Protein AF-A0A955C4D1-F1 (afdb_monomer_lite)

Secondary structure (DSSP, 8-state):
-PPPSSPPPHHHHHTT--HHHHHHHHHHHHHHHHHTS--SSHHHHHHHHHHHHHHHHHHHHHHHHHHHHT--

Structure (mmCIF, N/CA/C/O backbone):
data_AF-A0A955C4D1-F1
#
_entry.id   AF-A0A955C4D1-F1
#
loop_
_atom_site.group_PDB
_atom_site.id
_atom_site.type_symbol
_atom_site.label_atom_id
_atom_site.label_alt_id
_atom_site.label_comp_id
_atom_site.label_asym_id
_atom_site.label_entity_id
_atom_site.label_seq_id
_atom_site.pdbx_PDB_ins_code
_atom_site.Cartn_x
_atom_site.Cartn_y
_atom_site.Cartn_z
_atom_site.occupancy
_atom_site.B_iso_or_equiv
_atom_site.auth_seq_id
_atom_site.auth_comp_id
_atom_site.auth_asym_id
_atom_site.auth_atom_id
_atom_site.pdbx_PDB_model_num
ATOM 1 N N . MET A 1 1 ? 6.118 -3.738 -25.289 1.00 52.88 1 MET A N 1
ATOM 2 C CA . MET A 1 1 ? 5.890 -3.020 -24.014 1.00 52.88 1 MET A CA 1
ATOM 3 C C . MET A 1 1 ? 5.790 -4.047 -22.900 1.00 52.88 1 MET A C 1
ATOM 5 O O . MET A 1 1 ? 4.890 -4.877 -22.953 1.00 52.88 1 MET A O 1
ATOM 9 N N . SER A 1 2 ? 6.727 -4.033 -21.948 1.00 61.94 2 SER A N 1
ATOM 10 C CA . SER A 1 2 ? 6.667 -4.895 -20.761 1.00 61.94 2 SER A CA 1
ATOM 11 C C . SER A 1 2 ? 5.466 -4.488 -19.899 1.00 61.94 2 SER A C 1
ATOM 13 O O . SER A 1 2 ? 5.309 -3.309 -19.572 1.00 61.94 2 SER A O 1
ATOM 15 N N . ARG A 1 3 ? 4.567 -5.437 -19.610 1.00 67.50 3 ARG A N 1
ATOM 16 C CA . ARG A 1 3 ? 3.424 -5.208 -18.714 1.00 67.50 3 ARG A CA 1
ATOM 17 C C . ARG A 1 3 ? 3.937 -4.976 -17.288 1.00 67.50 3 ARG A C 1
ATOM 19 O O . ARG A 1 3 ? 4.921 -5.607 -16.910 1.00 67.50 3 ARG A O 1
ATOM 26 N N . PRO A 1 4 ? 3.269 -4.128 -16.483 1.00 72.31 4 PRO A N 1
ATOM 27 C CA . PRO A 1 4 ? 3.582 -4.038 -15.068 1.00 72.31 4 PRO A CA 1
ATOM 28 C C . PRO A 1 4 ? 3.485 -5.394 -14.390 1.00 72.31 4 PRO A C 1
ATOM 30 O O . PRO A 1 4 ? 2.551 -6.148 -14.665 1.00 72.31 4 PRO A O 1
ATOM 33 N N . MET A 1 5 ? 4.435 -5.675 -13.501 1.00 74.69 5 MET A N 1
ATOM 34 C CA . MET A 1 5 ? 4.420 -6.871 -12.663 1.00 74.69 5 MET A CA 1
ATOM 35 C C . MET A 1 5 ? 3.187 -6.855 -11.753 1.00 74.69 5 MET A C 1
ATOM 37 O O . MET A 1 5 ? 2.566 -7.891 -11.532 1.00 74.69 5 MET A O 1
ATOM 41 N N . PHE A 1 6 ? 2.781 -5.660 -11.314 1.00 74.81 6 PHE A N 1
ATOM 42 C CA . PHE A 1 6 ? 1.574 -5.436 -10.526 1.00 74.81 6 PHE A CA 1
ATOM 43 C C . PHE A 1 6 ? 0.715 -4.341 -11.177 1.00 74.81 6 PHE A C 1
ATOM 45 O O . PHE A 1 6 ? 0.880 -3.158 -10.887 1.00 74.81 6 PHE A O 1
ATOM 52 N N . PRO A 1 7 ? -0.188 -4.683 -12.109 1.00 80.62 7 PRO A N 1
ATOM 53 C CA . PRO A 1 7 ? -1.001 -3.681 -12.786 1.00 80.62 7 PRO A CA 1
ATOM 54 C C . PRO A 1 7 ? -2.052 -3.077 -11.844 1.00 80.62 7 PRO A C 1
ATOM 56 O O . PRO A 1 7 ? -2.785 -3.801 -11.170 1.00 80.62 7 PRO A O 1
ATOM 59 N N . VAL A 1 8 ? -2.178 -1.747 -11.851 1.00 84.06 8 VAL A N 1
ATOM 60 C CA . VAL A 1 8 ? -3.309 -1.048 -11.225 1.00 84.06 8 VAL A CA 1
ATOM 61 C C . VAL A 1 8 ? -4.546 -1.226 -12.116 1.00 84.06 8 VAL A C 1
ATOM 63 O O . VAL A 1 8 ? -4.488 -0.848 -13.292 1.00 84.06 8 VAL A O 1
ATOM 66 N N . PRO A 1 9 ? -5.666 -1.776 -11.612 1.00 86.88 9 PRO A N 1
ATOM 67 C CA . PRO A 1 9 ? -6.902 -1.901 -12.379 1.00 86.88 9 PRO A CA 1
ATOM 68 C C . PRO A 1 9 ? -7.393 -0.545 -12.894 1.00 86.88 9 PRO A C 1
ATOM 70 O O . PRO A 1 9 ? -7.248 0.472 -12.215 1.00 86.88 9 PRO A O 1
ATOM 73 N N . LYS A 1 10 ? -8.022 -0.523 -14.075 1.00 85.81 10 LYS A N 1
ATOM 74 C CA . LYS A 1 10 ? -8.539 0.720 -14.681 1.00 85.81 10 LYS A CA 1
ATOM 75 C C . LYS A 1 10 ? -9.519 1.455 -13.764 1.00 85.81 10 LYS A C 1
ATOM 77 O O . LYS A 1 10 ? -9.468 2.676 -13.686 1.00 85.81 10 LYS A O 1
ATOM 82 N N . ASP A 1 11 ? -10.337 0.714 -13.025 1.00 87.25 11 ASP A N 1
ATOM 83 C CA . ASP A 1 11 ? -11.319 1.285 -12.099 1.00 87.25 11 ASP A CA 1
ATOM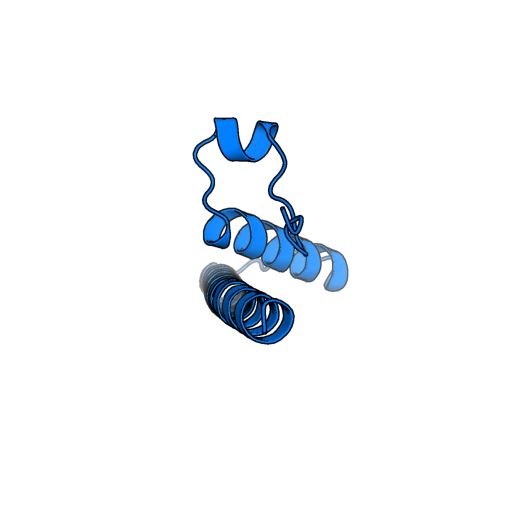 84 C C . ASP A 1 11 ? -10.639 2.001 -10.924 1.00 87.25 11 ASP A C 1
ATOM 86 O O . ASP A 1 11 ? -11.086 3.059 -10.494 1.00 87.25 11 ASP A O 1
ATOM 90 N N . ALA A 1 12 ? -9.501 1.482 -10.451 1.00 83.69 12 ALA A N 1
ATOM 91 C CA . ALA A 1 12 ? -8.690 2.151 -9.438 1.00 83.69 12 ALA A CA 1
ATOM 92 C C . ALA A 1 12 ? -7.957 3.377 -10.011 1.00 83.69 12 ALA A C 1
ATOM 94 O O . ALA A 1 12 ? -7.829 4.395 -9.337 1.00 83.69 12 ALA A O 1
ATOM 95 N N . GLN A 1 13 ? -7.527 3.336 -11.274 1.00 84.44 13 GLN A N 1
ATOM 96 C CA . GLN A 1 13 ? -6.966 4.521 -11.935 1.00 84.44 13 GLN A CA 1
ATOM 97 C C . GLN A 1 13 ? -8.019 5.627 -12.103 1.00 84.44 13 GLN A C 1
ATOM 99 O O . GLN A 1 13 ? -7.694 6.803 -11.949 1.00 84.44 13 GLN A O 1
ATOM 104 N N . ALA A 1 14 ? -9.282 5.266 -12.358 1.00 85.44 14 ALA A N 1
ATOM 105 C CA . ALA A 1 14 ? -10.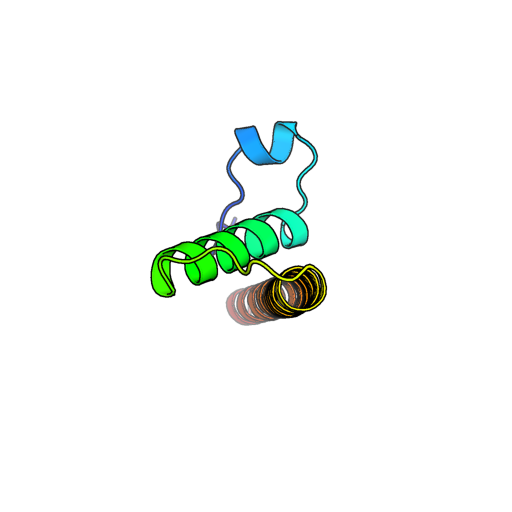388 6.213 -12.507 1.00 85.44 14 ALA A CA 1
ATOM 106 C C . ALA A 1 14 ? -10.678 7.015 -11.224 1.00 85.44 14 ALA A C 1
ATOM 108 O O . ALA A 1 14 ? -11.199 8.125 -11.302 1.00 85.44 14 ALA A O 1
ATOM 109 N N . THR A 1 15 ? -10.292 6.500 -10.052 1.00 84.94 15 THR A N 1
ATOM 110 C CA . THR A 1 15 ? -10.379 7.231 -8.775 1.00 84.94 15 THR A CA 1
ATOM 111 C C . THR A 1 15 ? -9.153 8.108 -8.494 1.00 84.94 15 THR A C 1
ATOM 113 O O . THR A 1 15 ? -9.075 8.753 -7.449 1.00 84.94 15 THR A O 1
ATOM 116 N N . GLY A 1 16 ? -8.179 8.152 -9.410 1.00 82.94 16 GLY A N 1
ATOM 117 C CA . GLY A 1 16 ? -6.923 8.878 -9.232 1.00 82.94 16 GLY A CA 1
ATOM 118 C C . GLY A 1 16 ? -5.917 8.157 -8.328 1.00 82.94 16 GLY A C 1
ATOM 119 O O . GLY A 1 16 ? -5.010 8.797 -7.781 1.00 82.94 16 GLY A O 1
ATOM 120 N N . ALA A 1 17 ? -6.057 6.841 -8.131 1.00 83.00 17 ALA A N 1
ATOM 121 C CA . ALA A 1 17 ? -5.065 6.065 -7.398 1.00 83.00 17 ALA A CA 1
ATOM 122 C C . ALA A 1 17 ? -3.761 5.971 -8.205 1.00 83.00 17 ALA A C 1
ATOM 124 O O . ALA A 1 17 ? -3.730 5.445 -9.316 1.00 83.00 17 ALA A O 1
ATOM 125 N N . SER A 1 18 ? -2.666 6.465 -7.625 1.00 87.00 18 SER A N 1
ATOM 126 C CA . SER A 1 18 ? -1.320 6.165 -8.117 1.00 87.00 18 SER A CA 1
ATOM 127 C C . SER A 1 18 ? -0.922 4.733 -7.752 1.00 87.00 18 SER A C 1
ATOM 129 O O . SER A 1 18 ? -1.470 4.167 -6.804 1.00 87.00 18 SER A O 1
ATOM 131 N N . ASP A 1 19 ? 0.091 4.185 -8.427 1.00 85.88 19 ASP A N 1
ATOM 132 C CA . ASP A 1 19 ? 0.655 2.858 -8.126 1.00 85.88 19 ASP A CA 1
ATOM 133 C C . ASP A 1 19 ? 0.955 2.686 -6.628 1.00 85.8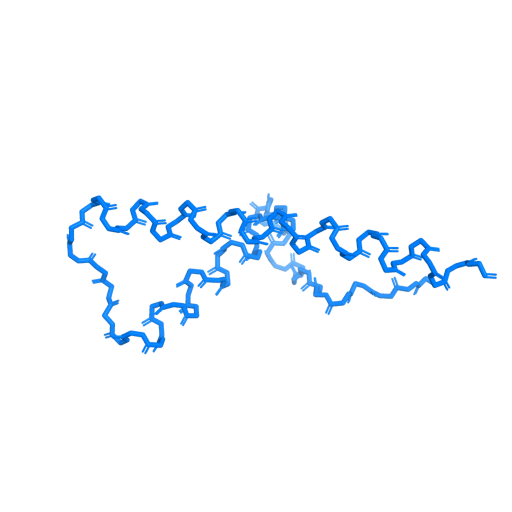8 19 ASP A C 1
ATOM 135 O O . ASP A 1 19 ? 0.552 1.706 -6.007 1.00 85.88 19 ASP A O 1
ATOM 139 N N . VAL A 1 20 ? 1.575 3.699 -6.009 1.00 87.94 20 VAL A N 1
ATOM 140 C CA . VAL A 1 20 ? 1.892 3.688 -4.572 1.00 87.94 20 VAL A CA 1
ATOM 141 C C . VAL A 1 20 ? 0.625 3.608 -3.715 1.00 87.94 20 VAL A C 1
ATOM 143 O O . VAL A 1 20 ? 0.582 2.827 -2.768 1.00 87.94 20 VAL A O 1
ATOM 146 N N . LYS A 1 21 ? -0.417 4.390 -4.032 1.00 86.94 21 LYS A N 1
ATOM 147 C CA . LYS A 1 21 ? -1.684 4.364 -3.279 1.00 86.94 21 LYS A CA 1
ATOM 148 C C . LYS A 1 21 ? -2.388 3.017 -3.423 1.00 86.94 21 LYS A C 1
ATOM 150 O O . LYS A 1 21 ? -2.898 2.491 -2.438 1.00 86.94 21 LYS A O 1
ATOM 155 N N . TRP A 1 22 ? -2.385 2.455 -4.630 1.00 88.12 22 TRP A N 1
ATOM 156 C CA . TRP A 1 22 ? -2.980 1.153 -4.905 1.00 88.12 22 TRP A CA 1
ATOM 157 C C . TRP A 1 22 ? -2.282 0.033 -4.125 1.00 88.12 22 TRP A C 1
ATOM 159 O O . TRP A 1 22 ? -2.934 -0.702 -3.385 1.00 88.12 22 TRP A O 1
ATOM 169 N N . PHE A 1 23 ? -0.952 -0.056 -4.212 1.00 88.88 23 PHE A N 1
ATOM 170 C CA . PHE A 1 23 ? -0.196 -1.083 -3.493 1.00 88.88 23 PHE A CA 1
ATOM 171 C C . PHE A 1 23 ? -0.278 -0.917 -1.977 1.00 88.88 23 PHE A C 1
ATOM 173 O O . PHE A 1 23 ? -0.359 -1.917 -1.267 1.00 88.88 23 PHE A O 1
ATOM 180 N N . ALA A 1 24 ? -0.317 0.319 -1.472 1.00 89.94 24 ALA A N 1
ATOM 181 C CA . ALA A 1 24 ? -0.501 0.564 -0.045 1.00 89.94 24 ALA A CA 1
ATOM 182 C C . ALA A 1 24 ? -1.865 0.042 0.435 1.00 89.94 24 ALA A C 1
ATOM 184 O O . ALA A 1 24 ? -1.935 -0.630 1.461 1.00 89.94 24 ALA A O 1
ATOM 185 N N . GLY A 1 25 ? -2.935 0.278 -0.334 1.00 87.31 25 GLY A N 1
ATOM 186 C CA . GLY A 1 25 ? -4.263 -0.262 -0.038 1.00 87.31 25 GLY A CA 1
ATOM 187 C C . GLY A 1 25 ? -4.296 -1.793 -0.039 1.00 87.31 25 GLY A C 1
ATOM 188 O O . GLY A 1 25 ? -4.842 -2.396 0.883 1.00 87.31 25 GLY A O 1
ATOM 189 N N . LEU A 1 26 ? -3.652 -2.430 -1.024 1.00 87.81 26 LEU A N 1
ATOM 190 C CA . LEU A 1 26 ? -3.544 -3.892 -1.087 1.00 87.81 26 LEU A CA 1
ATOM 191 C C . LEU A 1 26 ? -2.757 -4.473 0.094 1.00 87.81 26 LEU A C 1
ATOM 193 O O . LEU A 1 26 ? -3.190 -5.454 0.694 1.00 87.81 26 LEU A O 1
ATOM 197 N N . ALA A 1 27 ? -1.624 -3.866 0.454 1.00 88.00 27 ALA A N 1
ATOM 198 C CA . ALA A 1 27 ? -0.818 -4.292 1.596 1.00 88.00 27 ALA A CA 1
ATOM 199 C C . ALA A 1 27 ? -1.595 -4.175 2.915 1.00 88.00 27 ALA A C 1
ATOM 201 O O . ALA A 1 27 ? -1.572 -5.095 3.734 1.00 88.00 27 ALA A O 1
ATOM 202 N N . MET A 1 28 ? -2.334 -3.079 3.089 1.00 87.69 28 MET A N 1
ATOM 203 C CA . MET A 1 28 ? -3.181 -2.863 4.256 1.00 87.69 28 MET A CA 1
ATOM 204 C C . MET A 1 28 ? -4.310 -3.899 4.329 1.00 87.69 28 MET A C 1
ATOM 206 O O . MET A 1 28 ? -4.506 -4.508 5.379 1.00 87.69 28 MET A O 1
ATOM 210 N N . GLN A 1 29 ? -5.006 -4.166 3.218 1.00 84.62 29 GLN A N 1
ATOM 211 C CA . GLN A 1 29 ? -6.034 -5.211 3.181 1.00 84.62 29 GLN A CA 1
ATOM 212 C C . GLN A 1 29 ? -5.467 -6.603 3.463 1.00 84.62 29 GLN A C 1
ATOM 214 O O . GLN A 1 29 ? -6.079 -7.360 4.209 1.00 84.62 29 GLN A O 1
ATOM 219 N N . ALA A 1 30 ? -4.297 -6.938 2.916 1.00 86.25 30 ALA A N 1
ATOM 220 C CA . ALA A 1 30 ? -3.655 -8.223 3.169 1.00 86.25 30 ALA A CA 1
ATOM 221 C C . ALA A 1 30 ? -3.294 -8.403 4.651 1.00 86.25 30 ALA A C 1
ATOM 223 O O . ALA A 1 30 ? -3.465 -9.491 5.197 1.00 86.25 30 ALA A O 1
ATOM 224 N N . MET A 1 31 ? -2.830 -7.342 5.319 1.00 81.69 31 MET A N 1
ATOM 225 C CA . MET A 1 31 ? -2.552 -7.385 6.756 1.00 81.69 31 MET A CA 1
ATOM 226 C C . MET A 1 31 ? -3.823 -7.561 7.587 1.00 81.69 31 MET A C 1
ATOM 228 O O . MET A 1 31 ? -3.836 -8.419 8.466 1.00 81.69 31 MET A O 1
ATOM 232 N N . ILE A 1 32 ? -4.891 -6.824 7.269 1.00 81.94 32 ILE A N 1
ATOM 233 C CA . ILE A 1 32 ? -6.198 -6.977 7.928 1.00 81.94 32 ILE A CA 1
ATOM 234 C C . ILE A 1 32 ? -6.733 -8.400 7.733 1.00 81.94 32 ILE A C 1
ATOM 236 O O . ILE A 1 32 ? -7.134 -9.045 8.696 1.00 81.94 32 ILE A O 1
ATOM 240 N N . ALA A 1 33 ? -6.690 -8.921 6.505 1.00 84.00 33 ALA A N 1
ATOM 241 C CA . ALA A 1 33 ? -7.159 -10.268 6.193 1.00 84.00 33 ALA A CA 1
ATOM 242 C C . ALA A 1 33 ? -6.349 -11.348 6.925 1.00 84.00 33 ALA A C 1
ATOM 244 O O . ALA A 1 33 ? -6.915 -12.328 7.389 1.00 84.00 33 ALA A O 1
ATOM 245 N N . LYS A 1 34 ? -5.028 -11.166 7.054 1.00 82.31 34 LYS A N 1
ATOM 246 C CA . LYS A 1 34 ? -4.146 -12.123 7.734 1.00 82.31 34 LYS A CA 1
ATOM 247 C C . LYS A 1 34 ? -4.301 -12.108 9.255 1.00 82.31 34 LYS A C 1
ATOM 249 O O . LYS A 1 34 ? -4.102 -13.140 9.886 1.00 82.31 34 LYS A O 1
ATOM 254 N N . GLN A 1 35 ? -4.572 -10.946 9.841 1.00 77.88 35 GLN A N 1
ATOM 255 C CA . GLN A 1 35 ? -4.749 -10.805 11.289 1.00 77.88 35 GLN A CA 1
ATOM 256 C C . GLN A 1 35 ? -6.198 -11.050 11.732 1.00 77.88 35 GLN A C 1
ATOM 258 O O . GLN A 1 35 ? -6.444 -11.098 12.931 1.00 77.88 35 GLN A O 1
ATOM 263 N N . GLU A 1 36 ? -7.137 -11.171 10.783 1.00 75.38 36 GLU A N 1
ATOM 264 C CA . GLU A 1 36 ? -8.594 -11.284 10.994 1.00 75.38 36 GLU A CA 1
ATOM 265 C C . GLU A 1 36 ? -9.195 -10.172 11.877 1.00 75.38 36 GLU A C 1
ATOM 267 O O . GLU A 1 36 ? -10.353 -10.235 12.285 1.00 75.38 36 GLU A O 1
ATOM 272 N N . ILE A 1 37 ? -8.418 -9.125 12.159 1.00 74.81 37 ILE A N 1
ATOM 273 C CA . ILE A 1 37 ? -8.743 -8.038 13.075 1.00 74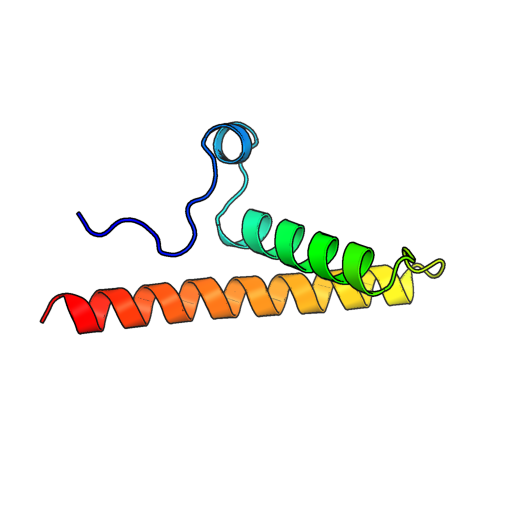.81 37 ILE A CA 1
ATOM 274 C C . ILE A 1 37 ? -8.269 -6.733 12.436 1.00 74.81 37 ILE A C 1
ATOM 276 O O . ILE A 1 37 ? -7.124 -6.601 12.001 1.00 74.81 37 ILE A O 1
ATOM 280 N N . VAL A 1 38 ? -9.166 -5.747 12.395 1.00 77.12 38 VAL A N 1
ATOM 281 C CA . VAL A 1 38 ? -8.794 -4.349 12.160 1.00 77.12 38 VAL A CA 1
ATOM 282 C C . VAL A 1 38 ? -8.358 -3.781 13.510 1.00 77.12 38 VAL A C 1
ATOM 284 O O . VAL A 1 38 ? -9.126 -3.906 14.459 1.00 77.12 38 VAL A O 1
ATOM 287 N N . PRO A 1 39 ? -7.172 -3.161 13.637 1.00 81.25 39 PRO A N 1
ATOM 288 C CA . PRO A 1 39 ? -6.734 -2.646 14.927 1.00 81.25 39 PRO A CA 1
ATOM 289 C C . PRO A 1 39 ? -7.722 -1.625 15.497 1.00 81.25 39 PRO A C 1
ATOM 291 O O . PRO A 1 39 ? -8.130 -0.688 14.800 1.00 81.25 39 PRO A O 1
ATOM 294 N N . ASP A 1 40 ? -8.061 -1.780 16.775 1.00 84.12 40 ASP A N 1
ATOM 295 C CA . ASP A 1 40 ? -9.020 -0.914 17.468 1.00 84.12 40 ASP A CA 1
ATOM 296 C C . ASP A 1 40 ? -8.423 0.450 17.827 1.00 84.12 40 ASP A C 1
ATOM 298 O O . ASP A 1 40 ? -9.124 1.467 17.822 1.00 84.12 40 ASP A O 1
ATOM 302 N N . SER A 1 41 ? -7.111 0.505 18.075 1.00 91.62 41 SER A N 1
ATOM 303 C CA . SER A 1 41 ? -6.425 1.762 18.372 1.00 91.62 41 SER A CA 1
ATOM 304 C C . 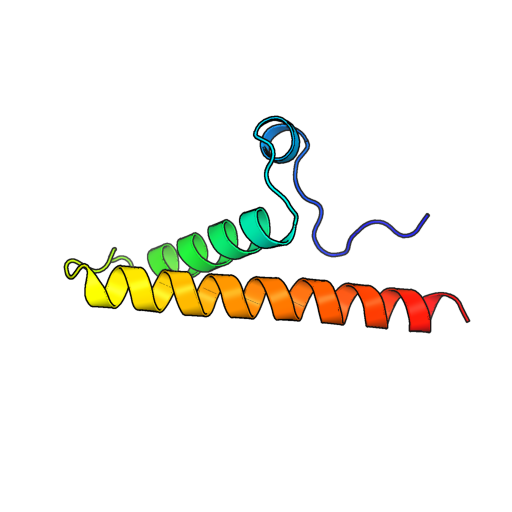SER A 1 41 ? -6.056 2.527 17.099 1.00 91.62 41 SER A C 1
ATOM 306 O O . SER A 1 41 ? -5.618 1.956 16.099 1.00 91.62 41 SER A O 1
ATOM 308 N N . GLU A 1 42 ? -6.206 3.849 17.147 1.00 91.12 42 GLU A N 1
ATOM 309 C CA . GLU A 1 42 ? -5.825 4.738 16.046 1.00 91.12 42 GLU A CA 1
ATOM 310 C C . GLU A 1 42 ? -4.327 4.653 15.742 1.00 91.12 42 GLU A C 1
ATOM 312 O O . GLU A 1 42 ? -3.952 4.491 14.584 1.00 91.12 42 GLU A O 1
ATOM 317 N N . ALA A 1 43 ? -3.490 4.618 16.782 1.00 90.69 43 ALA A N 1
ATOM 318 C CA . ALA A 1 43 ? -2.040 4.507 16.644 1.00 90.69 43 ALA A CA 1
ATOM 319 C C . ALA A 1 43 ? -1.607 3.246 15.873 1.00 90.69 43 ALA A C 1
ATOM 321 O O . ALA A 1 43 ? -0.756 3.323 14.990 1.00 90.69 43 ALA A O 1
ATOM 322 N N . GLN A 1 44 ? -2.221 2.088 16.143 1.00 86.25 44 GLN A N 1
ATOM 323 C CA . GLN A 1 44 ? -1.909 0.862 15.398 1.00 86.25 44 GLN A CA 1
ATOM 324 C C . GLN A 1 44 ? -2.386 0.935 13.944 1.00 86.25 44 GLN A C 1
ATOM 326 O O . GLN A 1 44 ? -1.704 0.437 13.048 1.00 86.25 44 GLN A O 1
ATOM 331 N N . ARG A 1 45 ? -3.541 1.561 13.675 1.00 86.69 45 AR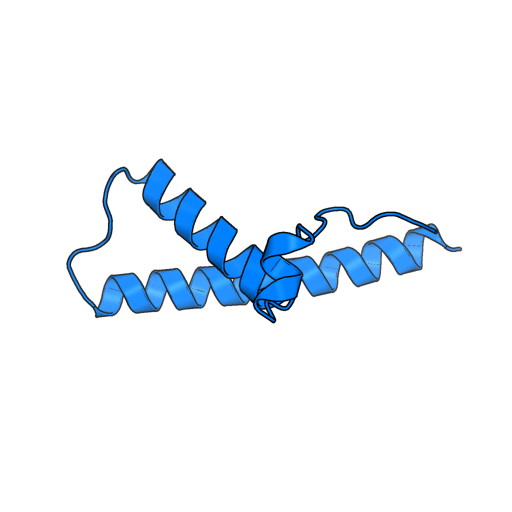G A N 1
ATOM 332 C CA . ARG A 1 45 ? -4.013 1.763 12.295 1.00 86.69 45 ARG A CA 1
ATOM 333 C C . ARG A 1 45 ? -3.064 2.659 11.505 1.00 86.69 45 ARG A C 1
ATOM 335 O O . ARG A 1 45 ? -2.742 2.333 10.363 1.00 86.69 45 ARG A O 1
ATOM 342 N N . GLU A 1 46 ? -2.595 3.748 12.110 1.00 90.62 46 GLU A N 1
ATOM 343 C CA . GLU A 1 46 ? -1.600 4.635 11.501 1.00 90.62 46 GLU A CA 1
ATOM 344 C C . GLU A 1 46 ? -0.278 3.912 11.242 1.00 90.62 46 GLU A C 1
ATOM 346 O O . GLU A 1 46 ? 0.295 4.044 10.159 1.00 90.62 46 GLU A O 1
ATOM 351 N N . GLU A 1 47 ? 0.183 3.095 12.189 1.00 88.88 47 GLU A N 1
ATOM 352 C CA . GLU A 1 47 ? 1.402 2.305 12.028 1.00 88.88 47 GLU A CA 1
ATOM 353 C C . GLU A 1 47 ? 1.293 1.332 10.840 1.00 88.88 47 GLU A C 1
ATOM 355 O O . GLU A 1 47 ? 2.178 1.296 9.979 1.00 88.88 47 GLU A O 1
ATOM 360 N N . ILE A 1 48 ? 0.182 0.598 10.726 1.00 87.38 48 ILE A N 1
ATOM 361 C CA . ILE A 1 48 ? -0.078 -0.297 9.587 1.00 87.38 48 ILE A CA 1
ATOM 362 C C . ILE A 1 48 ? -0.126 0.483 8.272 1.00 87.38 48 ILE A C 1
ATOM 364 O O . ILE A 1 48 ? 0.454 0.044 7.271 1.00 87.38 48 ILE A O 1
ATOM 368 N N . ALA A 1 49 ? -0.792 1.639 8.249 1.00 89.38 49 ALA A N 1
ATOM 369 C CA . ALA A 1 49 ? -0.866 2.482 7.061 1.00 89.38 49 ALA A CA 1
ATOM 370 C C . ALA A 1 49 ? 0.530 2.965 6.631 1.00 89.38 49 ALA A C 1
ATOM 372 O O . ALA A 1 49 ? 0.873 2.903 5.446 1.00 89.38 49 ALA A O 1
ATOM 373 N N . LEU A 1 50 ? 1.369 3.369 7.589 1.00 92.19 50 LEU A N 1
ATOM 374 C CA . LEU A 1 50 ? 2.734 3.822 7.335 1.00 92.19 50 LEU A CA 1
ATOM 375 C C . LEU A 1 50 ? 3.609 2.700 6.763 1.00 92.19 50 LEU A C 1
ATOM 377 O O . LEU A 1 50 ? 4.302 2.909 5.762 1.00 92.19 50 LEU A O 1
ATOM 381 N N . TRP A 1 51 ? 3.567 1.506 7.360 1.00 89.50 51 TRP A N 1
ATOM 382 C CA . TRP A 1 51 ? 4.308 0.347 6.857 1.00 89.50 51 TRP A CA 1
ATOM 383 C C . TRP A 1 51 ? 3.840 -0.073 5.464 1.00 89.50 51 TRP A C 1
ATOM 385 O O . TRP A 1 51 ? 4.672 -0.297 4.582 1.00 89.50 51 TRP A O 1
ATOM 395 N N . SER A 1 52 ? 2.525 -0.091 5.232 1.00 91.12 52 SER A N 1
ATOM 396 C CA . SER A 1 52 ? 1.933 -0.390 3.921 1.00 91.12 52 SER A CA 1
ATOM 397 C C . SER A 1 52 ? 2.422 0.581 2.850 1.00 91.12 52 SER A C 1
ATOM 399 O O . SER A 1 52 ? 2.820 0.171 1.759 1.00 91.12 52 SER A O 1
ATOM 401 N N . PHE A 1 53 ? 2.445 1.876 3.171 1.00 91.38 53 PHE A N 1
ATOM 402 C CA . PHE A 1 53 ? 2.888 2.916 2.253 1.00 91.38 53 PHE A CA 1
ATOM 403 C C . PHE A 1 53 ? 4.381 2.804 1.924 1.00 91.38 53 PHE A C 1
ATOM 405 O O . PHE A 1 53 ? 4.765 2.873 0.756 1.00 91.38 53 PHE A O 1
ATOM 412 N N . ARG A 1 54 ? 5.232 2.568 2.929 1.00 90.56 54 ARG A N 1
ATOM 413 C CA . ARG A 1 54 ? 6.675 2.361 2.718 1.00 90.56 54 ARG A CA 1
ATOM 414 C C . ARG A 1 54 ? 6.953 1.128 1.860 1.00 90.56 54 ARG A C 1
ATOM 416 O O . ARG A 1 54 ? 7.796 1.181 0.966 1.00 90.56 54 ARG A O 1
ATOM 423 N N . MET A 1 55 ? 6.220 0.038 2.085 1.00 89.94 55 MET A N 1
ATOM 424 C CA . MET A 1 55 ? 6.346 -1.174 1.274 1.00 89.94 55 MET A CA 1
ATOM 425 C C . MET A 1 55 ? 5.928 -0.921 -0.179 1.00 89.94 55 MET A C 1
ATOM 427 O O . MET A 1 55 ? 6.658 -1.286 -1.099 1.00 89.94 55 MET A O 1
ATOM 431 N N . ALA A 1 56 ? 4.820 -0.208 -0.394 1.00 91.62 56 ALA A N 1
ATOM 432 C CA . ALA A 1 56 ? 4.375 0.203 -1.722 1.00 91.62 56 ALA A CA 1
ATOM 433 C C . ALA A 1 56 ? 5.426 1.045 -2.466 1.00 91.62 56 ALA A C 1
ATOM 435 O O . ALA A 1 56 ? 5.695 0.808 -3.644 1.00 91.62 56 ALA A O 1
ATOM 436 N N . GLN A 1 57 ? 6.065 1.998 -1.780 1.00 91.44 57 GLN A N 1
ATOM 437 C CA . GLN A 1 57 ? 7.159 2.784 -2.357 1.00 91.44 57 GLN A CA 1
ATOM 438 C C . GLN A 1 57 ? 8.339 1.897 -2.776 1.00 91.44 57 GLN A C 1
ATOM 440 O O . GLN A 1 57 ? 8.852 2.048 -3.887 1.00 91.44 57 GLN A O 1
ATOM 445 N N . ALA A 1 58 ? 8.747 0.953 -1.922 1.00 88.88 58 ALA A N 1
ATOM 446 C CA . ALA A 1 58 ? 9.831 0.024 -2.230 1.00 88.88 58 ALA A CA 1
ATOM 447 C C . ALA A 1 58 ? 9.509 -0.855 -3.451 1.00 88.88 58 ALA A C 1
ATOM 449 O O . ALA A 1 58 ? 10.362 -1.017 -4.324 1.00 88.88 58 ALA A O 1
ATOM 450 N N . MET A 1 59 ? 8.272 -1.353 -3.564 1.00 87.62 59 MET A N 1
ATOM 451 C CA . MET A 1 59 ? 7.829 -2.153 -4.713 1.00 87.62 59 MET A CA 1
ATOM 452 C C . MET A 1 59 ? 7.933 -1.381 -6.031 1.00 87.62 59 MET A C 1
ATOM 454 O O . MET A 1 59 ? 8.493 -1.902 -6.993 1.00 87.62 59 MET A O 1
ATOM 458 N N . VAL A 1 60 ? 7.483 -0.120 -6.067 1.00 87.38 60 VAL A N 1
ATOM 459 C CA . VAL A 1 60 ? 7.586 0.720 -7.276 1.00 87.38 60 VAL A CA 1
ATOM 460 C C . VAL A 1 60 ? 9.047 0.945 -7.679 1.00 87.38 60 VAL A C 1
ATOM 462 O O . VAL A 1 60 ? 9.374 0.942 -8.866 1.00 87.38 60 VAL A O 1
ATOM 465 N N . VAL A 1 61 ? 9.950 1.143 -6.712 1.00 88.31 61 VAL A N 1
ATOM 466 C CA . VAL A 1 61 ? 11.386 1.311 -6.994 1.00 88.31 61 VAL A CA 1
ATOM 467 C C . VAL A 1 61 ? 11.998 0.024 -7.549 1.00 88.31 61 VAL A C 1
ATOM 469 O O . VAL A 1 61 ? 12.737 0.082 -8.532 1.00 88.31 61 VAL A O 1
ATOM 472 N N . ILE A 1 62 ? 11.688 -1.128 -6.950 1.00 87.06 62 ILE A N 1
ATOM 473 C CA . ILE A 1 62 ? 12.191 -2.435 -7.396 1.00 87.06 62 ILE A CA 1
ATOM 474 C C . ILE A 1 62 ? 11.695 -2.746 -8.807 1.00 87.06 62 ILE A C 1
ATOM 476 O O . ILE A 1 62 ? 12.494 -3.114 -9.663 1.00 87.06 62 ILE A O 1
ATOM 480 N N . GLU A 1 63 ? 10.410 -2.532 -9.086 1.00 83.38 63 GLU A N 1
ATOM 481 C CA . GLU A 1 63 ? 9.846 -2.783 -10.410 1.00 83.38 63 GLU A CA 1
ATOM 482 C C . GLU A 1 63 ? 10.527 -1.934 -11.495 1.00 83.38 63 GLU A C 1
ATOM 484 O O . GLU A 1 63 ? 10.829 -2.438 -12.577 1.00 83.38 63 GLU A O 1
ATOM 489 N N . LYS A 1 64 ? 10.833 -0.663 -11.202 1.00 85.75 64 LYS A N 1
ATOM 490 C CA . LYS A 1 64 ? 11.588 0.202 -12.122 1.00 85.75 64 LYS A CA 1
ATOM 491 C C . LYS A 1 64 ? 12.987 -0.338 -12.415 1.00 85.75 64 LYS A C 1
ATOM 493 O O . LYS A 1 64 ? 13.401 -0.299 -13.569 1.00 85.75 64 LYS A O 1
ATOM 498 N N . ARG A 1 65 ? 13.692 -0.842 -11.395 1.00 85.00 65 ARG A N 1
ATOM 499 C CA . ARG A 1 65 ? 15.032 -1.436 -11.550 1.00 85.00 65 ARG A CA 1
ATOM 500 C C . ARG A 1 65 ? 14.986 -2.707 -12.392 1.00 85.00 65 ARG A C 1
ATOM 502 O O . ARG A 1 65 ? 15.671 -2.774 -13.399 1.00 85.00 65 ARG A O 1
ATOM 509 N N . ILE A 1 66 ? 14.086 -3.636 -12.062 1.00 84.00 66 ILE A N 1
ATOM 510 C CA . ILE A 1 66 ? 13.912 -4.892 -12.812 1.00 84.00 66 ILE A CA 1
ATOM 511 C C . ILE A 1 66 ? 13.642 -4.613 -14.295 1.00 84.00 66 ILE A C 1
ATOM 513 O O . ILE A 1 66 ? 14.199 -5.279 -15.163 1.00 84.00 66 ILE A O 1
ATOM 517 N N . ARG A 1 67 ? 12.800 -3.622 -14.612 1.00 80.38 67 ARG A N 1
ATOM 518 C CA . ARG A 1 67 ? 12.513 -3.255 -16.006 1.00 80.38 67 ARG A CA 1
ATOM 519 C C . ARG A 1 67 ? 13.717 -2.661 -16.738 1.00 80.38 67 ARG A C 1
ATOM 521 O O . ARG A 1 67 ? 13.840 -2.918 -17.932 1.00 80.38 67 ARG A O 1
ATOM 528 N N . ALA A 1 68 ? 14.550 -1.872 -16.059 1.00 76.88 68 ALA A N 1
ATOM 529 C CA . ALA A 1 68 ? 15.778 -1.342 -16.645 1.00 76.88 68 ALA A CA 1
ATOM 530 C C . ALA A 1 68 ? 16.733 -2.491 -16.999 1.00 76.88 68 ALA A C 1
ATOM 532 O O . ALA A 1 68 ? 17.108 -2.615 -18.157 1.00 76.88 68 ALA A O 1
ATOM 533 N N . ASP A 1 69 ? 16.972 -3.400 -16.051 1.00 73.50 69 ASP A N 1
ATOM 534 C CA . ASP A 1 69 ? 17.861 -4.556 -16.232 1.00 73.50 69 ASP A CA 1
ATOM 535 C C . ASP A 1 69 ? 17.352 -5.557 -17.290 1.00 73.50 69 ASP A C 1
ATOM 537 O O . ASP A 1 69 ? 18.129 -6.306 -17.866 1.00 73.50 69 ASP A O 1
ATOM 541 N N . SER A 1 70 ? 16.039 -5.597 -17.550 1.00 69.94 70 SER A N 1
ATOM 542 C CA . SER A 1 70 ? 15.426 -6.483 -18.560 1.00 69.94 70 SER A CA 1
ATOM 543 C C . SER A 1 70 ? 15.420 -5.899 -19.982 1.00 69.94 70 SER A C 1
ATOM 545 O O . SER A 1 70 ? 14.853 -6.519 -20.884 1.00 69.94 70 SER A O 1
ATOM 547 N N . SER A 1 71 ? 15.913 -4.670 -20.158 1.00 62.03 71 SER A N 1
ATOM 548 C CA . SER A 1 71 ? 15.894 -3.943 -21.437 1.00 62.03 71 SER A CA 1
ATOM 549 C C . SER A 1 71 ? 17.281 -3.804 -22.083 1.00 62.03 71 SER A C 1
ATOM 551 O O . SER A 1 71 ? 17.351 -3.256 -23.185 1.00 62.03 71 SER A O 1
ATOM 553 N N . ASP A 1 72 ? 18.328 -4.299 -21.415 1.00 52.78 72 ASP A N 1
ATOM 554 C CA . ASP A 1 72 ? 19.697 -4.477 -21.927 1.00 52.78 72 ASP A CA 1
ATOM 555 C C . ASP A 1 72 ? 19.893 -5.900 -22.486 1.00 52.78 72 ASP A C 1
ATOM 557 O O . ASP A 1 72 ? 20.670 -6.051 -23.459 1.00 52.78 72 ASP A O 1
#

Radius of gyration: 14.36 Å; chains: 1; bounding box: 31×21×42 Å

Sequence (72 aa):
MSRPMFPVPKDAQATGASDVKWFAGLAMQAMIAKQEIVPDSEAQREEIALWSFRMAQAMVVIEKRIRADSSD

Foldseek 3Di:
DDDQPDDDDPVCVVVVDDQLNRQLVVQLVVVCVVVVDDDPDPVVNVVSSVVSSVVSVVSVVVSVVVVVVVVD

pLDDT: mean 83.24, std 8.37, range [52.78, 92.19]